Protein AF-A0A1F7H0H9-F1 (afdb_monomer_lite)

Sequence (67 aa):
MQKYSTGQLKTLSGYLSNLSLAWFSGGVIVPFFTNIDYLSKLTYNIIGLSLSYIFINIALSISKNLD

Organism: NCBI:txid1802039

Foldseek 3Di:
DDDDDLVRLLVQLVVLQVQLVVLCCFQQVVLVVDDDDPVSNVVSNVRSNVSSVVSNVVSVVSVVVSD

Structure (mmCIF, N/CA/C/O backbone):
data_AF-A0A1F7H0H9-F1
#
_entry.id   AF-A0A1F7H0H9-F1
#
loop_
_atom_site.group_PDB
_atom_site.id
_atom_site.type_symbol
_atom_site.label_atom_id
_atom_site.label_alt_id
_atom_site.label_comp_id
_atom_site.label_asym_id
_atom_site.label_entity_id
_atom_site.label_seq_id
_atom_site.pdbx_PDB_ins_code
_atom_site.Cartn_x
_atom_site.Cartn_y
_atom_site.Cartn_z
_atom_site.occupancy
_atom_site.B_iso_or_equiv
_atom_site.auth_seq_id
_atom_site.auth_comp_id
_atom_site.auth_asym_id
_atom_site.auth_atom_id
_atom_site.pdbx_PDB_model_num
ATOM 1 N N . MET A 1 1 ? -12.775 12.591 24.518 1.00 42.75 1 MET A N 1
ATOM 2 C CA . MET A 1 1 ? -12.634 11.919 23.208 1.00 42.75 1 MET A CA 1
ATOM 3 C C . MET A 1 1 ? -13.952 11.222 22.905 1.00 42.75 1 MET A C 1
ATOM 5 O O . MET A 1 1 ? -14.332 10.348 23.675 1.00 42.75 1 MET A O 1
ATOM 9 N N . GLN A 1 2 ? -14.702 11.655 21.886 1.00 54.28 2 GLN A N 1
ATOM 10 C CA . GLN A 1 2 ? -15.918 10.945 21.469 1.00 54.28 2 GLN A CA 1
ATOM 11 C C . GLN A 1 2 ? -15.521 9.541 20.998 1.00 54.28 2 GLN A C 1
ATOM 13 O O . GLN A 1 2 ? -14.677 9.406 20.116 1.00 54.28 2 GLN A O 1
ATOM 18 N N . LYS A 1 3 ? -16.087 8.499 21.616 1.00 70.94 3 LYS A N 1
ATOM 19 C CA . LYS A 1 3 ? -15.956 7.131 21.109 1.00 70.94 3 LYS A CA 1
ATOM 20 C C . LYS A 1 3 ? -16.729 7.058 19.793 1.00 70.94 3 LYS A C 1
ATOM 22 O O . LYS A 1 3 ? -17.929 7.321 19.781 1.00 70.94 3 LYS A O 1
ATOM 27 N N . TYR A 1 4 ? -16.039 6.743 18.702 1.00 78.62 4 TYR A N 1
ATOM 28 C CA . TYR A 1 4 ? -16.689 6.463 17.425 1.00 78.62 4 TYR A CA 1
ATOM 29 C C . TYR A 1 4 ? -17.623 5.258 17.573 1.00 78.62 4 TYR A C 1
ATOM 31 O O . TYR A 1 4 ? -17.297 4.294 18.269 1.00 78.62 4 TYR A O 1
ATOM 39 N N . SER A 1 5 ? -18.785 5.314 16.924 1.00 85.38 5 SER A N 1
ATOM 40 C CA . SER A 1 5 ? -19.712 4.180 16.877 1.00 85.38 5 SER A CA 1
ATOM 41 C C . SER A 1 5 ? -19.083 3.011 16.111 1.00 85.38 5 SER A C 1
ATOM 43 O O . SER A 1 5 ? -18.350 3.220 15.141 1.00 85.38 5 SER A O 1
ATOM 45 N N . THR A 1 6 ? -19.413 1.776 16.490 1.00 84.25 6 THR A N 1
ATOM 46 C CA . THR A 1 6 ? -18.999 0.560 15.767 1.00 84.25 6 THR A CA 1
ATOM 47 C C . THR A 1 6 ? -19.362 0.626 14.281 1.00 84.25 6 THR A C 1
ATOM 49 O O . THR A 1 6 ? -18.565 0.239 13.428 1.00 84.25 6 THR A O 1
ATOM 52 N N . GLY A 1 7 ? -20.510 1.220 13.936 1.00 86.44 7 GLY A N 1
ATOM 53 C CA . GLY A 1 7 ? -20.902 1.447 12.541 1.00 86.44 7 GLY A CA 1
ATOM 54 C C . GLY A 1 7 ? -19.986 2.426 11.791 1.00 86.44 7 GLY A C 1
ATOM 55 O O . GLY A 1 7 ? -19.681 2.215 10.615 1.00 86.44 7 GLY A O 1
ATOM 56 N N . GLN A 1 8 ? -19.491 3.467 12.470 1.00 88.38 8 GLN A N 1
ATOM 57 C CA . GLN A 1 8 ? -18.553 4.437 11.890 1.00 88.38 8 GLN A CA 1
ATOM 58 C C . GLN A 1 8 ? -17.173 3.812 11.682 1.00 88.38 8 GLN A C 1
ATOM 60 O O . GLN A 1 8 ? -16.582 3.977 10.619 1.00 88.38 8 GLN A O 1
ATOM 65 N N . LEU A 1 9 ? -16.685 3.050 12.663 1.00 89.56 9 LEU A N 1
ATOM 66 C CA . LEU A 1 9 ? -15.408 2.340 12.569 1.00 89.56 9 LEU A CA 1
ATOM 67 C C . LEU A 1 9 ? -15.433 1.268 11.471 1.00 89.56 9 LEU A C 1
ATOM 69 O O . LEU A 1 9 ? -14.468 1.147 10.720 1.00 89.56 9 LEU A O 1
ATO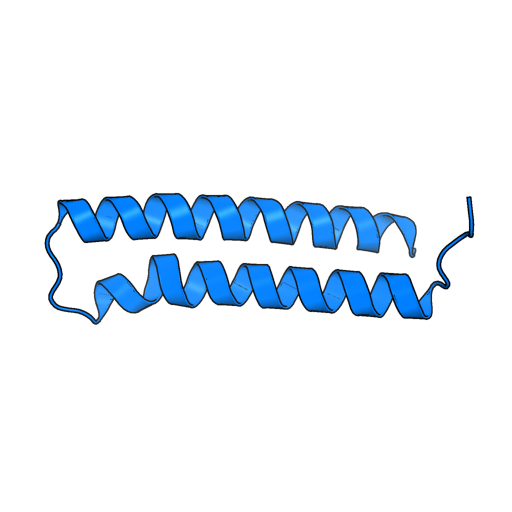M 73 N N . LYS A 1 10 ? -16.550 0.546 11.314 1.00 90.62 10 LYS A N 1
ATOM 74 C CA . LYS A 1 10 ? -16.725 -0.433 10.230 1.00 90.62 10 LYS A CA 1
ATOM 75 C C . LYS A 1 10 ? -16.703 0.236 8.858 1.00 90.62 10 LYS A C 1
ATOM 77 O O . LYS A 1 10 ? -16.014 -0.224 7.952 1.00 90.62 10 LYS A O 1
ATOM 82 N N . THR A 1 11 ? -17.413 1.354 8.732 1.00 92.44 11 THR A N 1
ATOM 83 C CA . THR A 1 11 ? -17.406 2.178 7.518 1.00 92.44 11 THR A CA 1
ATOM 84 C C . THR A 1 11 ? -15.994 2.682 7.200 1.00 92.44 11 THR A C 1
ATOM 86 O O . THR A 1 11 ? -15.531 2.554 6.070 1.00 92.44 11 THR A O 1
ATOM 89 N N . LEU A 1 12 ? -15.276 3.195 8.202 1.00 92.81 12 LEU A N 1
ATOM 90 C CA . LEU A 1 12 ? -13.907 3.690 8.056 1.00 92.81 12 LEU A CA 1
ATOM 91 C C . LEU A 1 12 ? -12.925 2.584 7.642 1.00 92.81 12 LEU A C 1
ATOM 93 O O . LEU A 1 12 ? -12.135 2.789 6.723 1.00 92.81 12 LEU A O 1
ATOM 97 N N . SER A 1 13 ? -12.990 1.415 8.284 1.00 92.62 13 SER A N 1
ATOM 98 C CA . SER A 1 13 ? -12.173 0.253 7.918 1.00 92.62 13 SER A CA 1
ATOM 99 C C . SER A 1 13 ? -12.420 -0.151 6.460 1.00 92.62 13 SER A C 1
ATOM 101 O O . SER A 1 13 ? -11.467 -0.283 5.696 1.00 92.62 13 SER A O 1
ATOM 103 N N . GLY A 1 14 ? -13.686 -0.206 6.030 1.00 93.44 14 GLY A N 1
ATOM 104 C CA . GLY A 1 14 ? -14.042 -0.477 4.634 1.00 93.44 14 GLY A CA 1
ATOM 105 C C . GLY A 1 14 ? -13.476 0.550 3.645 1.00 93.44 14 GLY A C 1
ATOM 106 O O . GLY A 1 14 ? -12.921 0.170 2.614 1.00 93.44 14 GLY A O 1
ATOM 107 N N . TYR A 1 15 ? -13.545 1.847 3.965 1.00 95.62 15 TYR A N 1
ATOM 108 C CA . TYR A 1 15 ? -12.929 2.890 3.136 1.00 95.62 15 TYR A CA 1
ATOM 109 C C . TYR A 1 15 ? -11.412 2.716 3.011 1.00 95.62 15 TYR A C 1
ATOM 111 O O . TYR A 1 15 ? -10.871 2.838 1.912 1.00 95.62 15 TYR A O 1
ATOM 119 N N . LEU A 1 16 ? -10.726 2.401 4.110 1.00 94.94 16 LEU A N 1
ATOM 120 C CA . LEU A 1 16 ? -9.279 2.185 4.112 1.00 94.94 16 LEU A CA 1
ATOM 121 C C . LEU A 1 16 ? -8.883 0.926 3.329 1.00 94.94 16 LEU A C 1
ATOM 123 O O . LEU A 1 16 ? -7.901 0.955 2.588 1.00 94.94 16 LEU A O 1
ATOM 127 N N . SER A 1 17 ? -9.668 -0.148 3.414 1.00 95.06 17 SER A N 1
ATOM 128 C CA . SER A 1 17 ? -9.481 -1.336 2.573 1.00 95.06 17 SER A CA 1
ATOM 129 C C . SER A 1 17 ? -9.644 -1.013 1.086 1.00 95.06 17 SER A C 1
ATOM 131 O O . SER A 1 17 ? -8.807 -1.410 0.277 1.00 95.06 17 SER A O 1
ATOM 133 N N . ASN A 1 18 ? -10.662 -0.233 0.713 1.00 96.62 18 ASN A N 1
ATOM 134 C CA . ASN A 1 18 ? -10.854 0.191 -0.677 1.00 96.62 18 ASN A CA 1
ATOM 135 C C . ASN A 1 18 ? -9.720 1.102 -1.168 1.00 96.62 18 ASN A C 1
ATOM 137 O O . ASN A 1 18 ? -9.252 0.942 -2.294 1.00 96.62 18 ASN A O 1
ATOM 141 N N . LEU A 1 19 ? -9.230 2.016 -0.325 1.00 95.00 19 LEU A N 1
ATOM 142 C CA . LEU A 1 19 ? -8.057 2.836 -0.639 1.00 95.00 19 LEU A CA 1
ATOM 143 C C . LEU A 1 19 ? -6.811 1.977 -0.849 1.00 95.00 19 LEU A C 1
ATOM 145 O O . LEU A 1 19 ? -6.063 2.209 -1.797 1.00 95.00 19 LEU A O 1
ATOM 149 N N . SE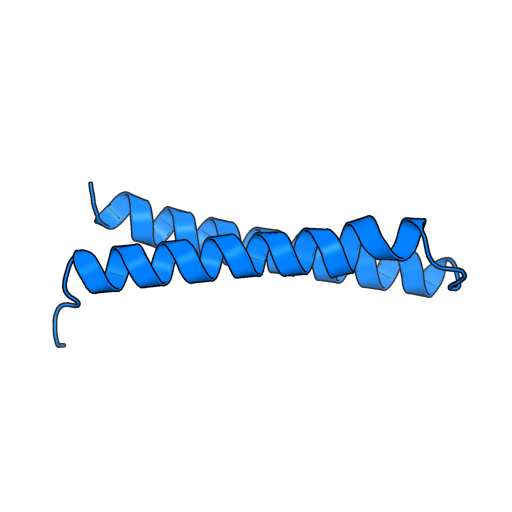R A 1 20 ? -6.605 0.959 -0.013 1.00 96.00 20 SER A N 1
ATOM 150 C CA . SER A 1 20 ? -5.506 0.013 -0.189 1.00 96.00 20 SER A CA 1
ATOM 151 C C . SER A 1 20 ? -5.565 -0.685 -1.553 1.00 96.00 20 SER A C 1
ATOM 153 O O . SER A 1 20 ? -4.552 -0.750 -2.256 1.00 96.00 20 SER A O 1
ATOM 155 N N . LEU A 1 21 ? -6.751 -1.145 -1.961 1.00 96.25 21 LEU A N 1
ATOM 156 C CA . LEU A 1 21 ? -6.972 -1.771 -3.267 1.00 96.25 21 LEU A CA 1
ATOM 157 C C . LEU A 1 21 ? -6.777 -0.789 -4.428 1.00 96.25 21 LEU A C 1
ATOM 159 O O . LEU A 1 21 ? -6.219 -1.165 -5.459 1.00 96.25 21 LEU A O 1
ATOM 163 N N . ALA A 1 22 ? -7.195 0.468 -4.276 1.00 96.31 22 ALA A N 1
ATOM 164 C CA . ALA A 1 22 ? -6.996 1.507 -5.284 1.00 96.31 22 ALA A CA 1
ATOM 165 C C . ALA A 1 22 ? -5.503 1.802 -5.503 1.00 96.31 22 ALA A C 1
ATOM 167 O O . ALA A 1 22 ? -5.043 1.857 -6.642 1.00 96.31 22 ALA A O 1
ATOM 168 N N . TRP A 1 23 ? -4.723 1.915 -4.425 1.00 96.06 23 TRP A N 1
ATOM 169 C CA . TRP A 1 23 ? -3.275 2.120 -4.518 1.00 96.06 23 TRP A CA 1
ATOM 170 C C . TRP A 1 23 ? -2.539 0.906 -5.078 1.00 96.06 23 TRP A C 1
ATOM 172 O O . TRP A 1 23 ? -1.597 1.072 -5.852 1.00 96.06 23 TRP A O 1
ATOM 182 N N . PHE A 1 24 ? -2.991 -0.307 -4.758 1.00 95.69 24 PHE A N 1
ATOM 183 C CA . PHE A 1 24 ? -2.452 -1.520 -5.364 1.00 95.69 24 PHE A CA 1
ATOM 184 C C . PHE A 1 24 ? -2.772 -1.586 -6.861 1.00 95.69 24 PHE A C 1
ATOM 186 O O . PHE A 1 24 ? -1.881 -1.714 -7.690 1.00 95.69 24 PHE A O 1
ATOM 193 N N . SER A 1 25 ? -4.038 -1.444 -7.242 1.00 96.06 25 SER A N 1
ATOM 194 C CA . SER A 1 25 ? -4.437 -1.511 -8.650 1.00 96.06 25 SER A CA 1
ATOM 195 C C . SER A 1 25 ? -3.803 -0.394 -9.484 1.00 96.06 25 SER A C 1
ATOM 197 O O . SER A 1 25 ? -3.161 -0.677 -10.492 1.00 96.06 25 SER A O 1
ATOM 199 N N . GLY A 1 26 ? -3.899 0.860 -9.048 1.00 93.12 26 GLY A N 1
ATOM 200 C CA . GLY A 1 26 ? -3.353 2.006 -9.775 1.00 93.12 26 GLY A CA 1
ATOM 201 C C . GLY A 1 26 ? -1.826 2.098 -9.747 1.00 93.12 26 GLY A C 1
ATOM 202 O O . GLY A 1 26 ? -1.223 2.483 -10.742 1.00 93.12 26 GLY A O 1
ATOM 203 N N . GLY A 1 27 ? -1.189 1.752 -8.628 1.00 92.12 27 GLY A N 1
ATOM 204 C CA . GLY A 1 27 ? 0.261 1.880 -8.469 1.00 92.12 27 GLY A CA 1
ATOM 205 C C . GLY A 1 27 ? 1.047 0.635 -8.874 1.00 92.12 27 GLY A C 1
ATOM 206 O O . GLY A 1 27 ? 2.184 0.755 -9.313 1.00 92.12 27 GLY A O 1
ATOM 207 N N . VAL A 1 28 ? 0.457 -0.555 -8.758 1.00 94.06 28 VAL A N 1
ATOM 208 C CA . VAL A 1 28 ? 1.122 -1.828 -9.076 1.00 94.06 28 VAL A CA 1
ATOM 209 C C . VAL A 1 28 ? 0.627 -2.347 -10.412 1.00 94.06 28 VAL A C 1
ATOM 211 O O . VAL A 1 28 ? 1.422 -2.506 -11.325 1.00 94.06 28 VAL A O 1
ATOM 214 N N . ILE A 1 29 ? -0.683 -2.558 -10.566 1.00 94.44 29 ILE A N 1
ATOM 215 C CA . ILE A 1 29 ? -1.240 -3.251 -11.738 1.00 94.44 29 ILE A CA 1
ATOM 216 C C . ILE A 1 29 ? -1.188 -2.369 -12.996 1.00 94.44 29 ILE A C 1
ATOM 218 O O . ILE A 1 29 ? -0.676 -2.806 -14.024 1.00 94.44 29 ILE A O 1
ATOM 222 N N . VAL A 1 30 ? -1.678 -1.127 -12.936 1.00 95.00 30 VAL A N 1
ATOM 223 C CA . VAL A 1 30 ? -1.798 -0.236 -14.110 1.00 95.00 30 VAL A CA 1
ATOM 224 C C . VAL A 1 30 ? -0.464 -0.000 -14.845 1.00 95.00 30 VAL A C 1
ATOM 226 O O . VAL A 1 30 ? -0.466 -0.103 -16.073 1.00 95.00 30 VAL A O 1
ATOM 229 N N . PRO A 1 31 ? 0.682 0.235 -14.174 1.00 92.06 31 PRO A N 1
ATOM 230 C CA . PRO A 1 31 ? 1.994 0.348 -14.824 1.00 92.06 31 PRO A CA 1
ATOM 231 C C . PRO A 1 31 ? 2.406 -0.821 -15.730 1.00 92.06 31 PRO A C 1
ATOM 233 O O . PRO A 1 31 ? 3.236 -0.640 -16.625 1.00 92.06 31 PRO A O 1
ATOM 236 N N . PHE A 1 32 ? 1.859 -2.025 -15.529 1.00 90.50 32 PHE A N 1
ATOM 237 C CA . PHE A 1 32 ? 2.127 -3.165 -16.415 1.00 90.50 32 PHE A CA 1
ATOM 238 C C . PHE A 1 32 ? 1.391 -3.063 -17.753 1.00 90.50 32 PHE A C 1
ATOM 240 O O . PHE A 1 32 ? 1.847 -3.640 -18.737 1.00 90.50 32 PHE A O 1
ATOM 247 N N . PHE A 1 33 ? 0.306 -2.291 -17.807 1.00 94.31 33 PHE A N 1
ATOM 248 C CA . PHE A 1 33 ? -0.525 -2.099 -18.996 1.00 94.31 33 PHE A CA 1
ATOM 249 C C . PHE A 1 33 ? -0.301 -0.742 -19.674 1.00 94.31 33 PHE A C 1
ATOM 251 O O . PHE A 1 33 ? -0.937 -0.449 -20.684 1.00 94.31 33 PHE A O 1
ATOM 258 N N . THR A 1 34 ? 0.603 0.088 -19.147 1.00 92.44 34 THR A N 1
ATOM 259 C CA . THR A 1 34 ? 0.951 1.388 -19.727 1.00 92.44 34 THR A CA 1
ATOM 260 C C . THR A 1 34 ? 2.384 1.414 -20.264 1.00 92.44 34 THR A C 1
ATOM 262 O O . THR A 1 34 ? 3.305 0.760 -19.757 1.00 92.44 34 THR A O 1
ATOM 265 N N . ASN A 1 35 ? 2.576 2.198 -21.327 1.00 91.31 35 ASN A N 1
ATOM 266 C CA . ASN A 1 35 ? 3.880 2.462 -21.931 1.00 91.31 35 ASN A CA 1
ATOM 267 C C . ASN A 1 35 ? 4.562 3.616 -21.191 1.00 91.31 35 ASN A C 1
ATOM 269 O O . ASN A 1 35 ? 4.551 4.754 -21.648 1.00 91.31 35 ASN A O 1
ATOM 273 N N . ILE A 1 36 ? 5.105 3.315 -20.015 1.00 92.38 36 ILE A N 1
ATOM 274 C CA . ILE A 1 36 ? 5.932 4.230 -19.223 1.00 92.38 36 ILE A CA 1
ATOM 275 C C . ILE A 1 36 ? 7.329 3.637 -19.020 1.00 92.38 36 ILE A C 1
ATOM 277 O O . ILE A 1 36 ? 7.513 2.419 -19.096 1.00 92.38 36 ILE A O 1
ATOM 281 N N . ASP A 1 37 ? 8.306 4.493 -18.739 1.00 95.38 37 ASP A N 1
ATOM 282 C CA . ASP A 1 37 ? 9.698 4.085 -18.554 1.00 95.38 37 ASP A CA 1
ATOM 283 C C . ASP A 1 37 ? 9.879 3.138 -17.361 1.00 95.38 37 ASP A C 1
ATOM 285 O O . ASP A 1 37 ? 9.134 3.190 -16.379 1.00 95.38 37 ASP A O 1
ATOM 289 N N . TYR A 1 38 ? 10.913 2.293 -17.414 1.00 92.00 38 TYR A N 1
ATOM 290 C CA . TYR A 1 38 ? 11.200 1.305 -16.365 1.00 92.00 38 TYR A CA 1
ATOM 291 C C . TYR A 1 38 ? 11.358 1.936 -14.973 1.00 92.00 38 TYR A C 1
ATOM 293 O O . TYR A 1 38 ? 10.817 1.420 -13.995 1.00 92.00 38 TYR A O 1
ATOM 301 N N . LEU A 1 39 ? 12.046 3.079 -14.888 1.00 94.25 39 LEU A N 1
ATOM 302 C CA . LEU A 1 39 ? 12.197 3.832 -13.640 1.00 94.25 39 LEU A CA 1
ATOM 303 C C . LEU A 1 39 ? 10.839 4.268 -13.085 1.00 94.25 39 LEU A C 1
ATOM 305 O O . LEU A 1 39 ? 10.549 4.014 -11.920 1.00 94.25 39 LEU A O 1
ATOM 309 N N . SER A 1 40 ? 9.973 4.825 -13.932 1.00 92.88 40 SER A N 1
ATOM 310 C CA . SER A 1 40 ? 8.617 5.229 -13.551 1.00 92.88 40 SER A CA 1
ATOM 311 C C . SER A 1 40 ? 7.775 4.034 -13.095 1.00 92.88 40 SER A C 1
ATOM 313 O O . SER A 1 40 ? 7.095 4.125 -12.073 1.00 92.88 40 SER A O 1
ATOM 315 N N . LYS A 1 41 ? 7.867 2.877 -13.775 1.00 92.94 41 LYS A N 1
ATOM 316 C CA . LYS A 1 41 ? 7.206 1.631 -13.334 1.00 92.94 41 LYS A CA 1
ATOM 317 C C . LYS A 1 41 ? 7.662 1.215 -11.943 1.00 92.94 41 LYS A C 1
ATOM 319 O O . LYS A 1 41 ? 6.825 0.853 -11.119 1.00 92.94 41 LYS A O 1
ATOM 324 N N . LEU A 1 42 ? 8.967 1.260 -11.680 1.00 94.69 42 LEU A N 1
ATOM 325 C CA . LEU A 1 42 ? 9.525 0.913 -10.377 1.00 94.69 42 LEU A CA 1
ATOM 326 C C . LEU A 1 42 ? 9.013 1.872 -9.292 1.00 94.69 42 LEU A C 1
ATOM 328 O O . LEU A 1 42 ? 8.551 1.424 -8.245 1.00 94.69 42 LEU A O 1
ATOM 332 N N . THR A 1 43 ? 9.033 3.180 -9.559 1.00 94.81 43 THR A N 1
ATOM 333 C CA . THR A 1 43 ? 8.555 4.204 -8.624 1.00 94.81 43 THR A CA 1
ATOM 334 C C . THR A 1 43 ? 7.077 4.018 -8.290 1.00 94.81 43 THR A C 1
ATOM 336 O O .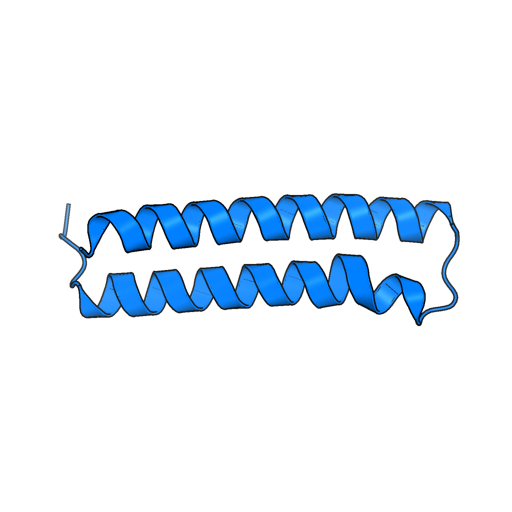 THR A 1 43 ? 6.721 4.011 -7.111 1.00 94.81 43 THR A O 1
ATOM 339 N N . TYR A 1 44 ? 6.218 3.802 -9.292 1.00 94.50 44 TYR A N 1
ATOM 340 C CA . TYR A 1 44 ? 4.796 3.554 -9.049 1.00 94.50 44 TYR A CA 1
ATOM 341 C C . TYR A 1 44 ? 4.559 2.264 -8.268 1.00 94.50 44 TYR A C 1
A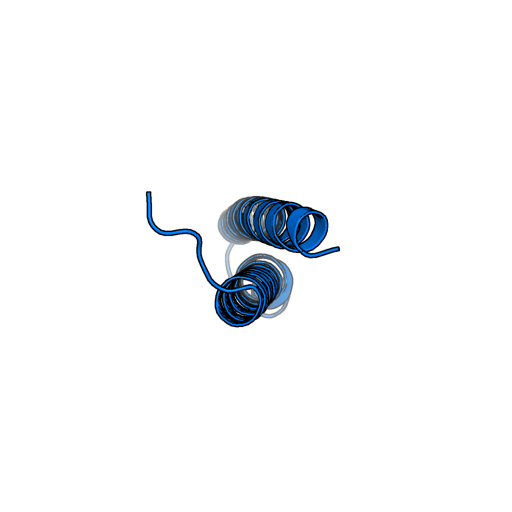TOM 343 O O . TYR A 1 44 ? 3.779 2.289 -7.320 1.00 94.50 44 TYR A O 1
ATOM 351 N N . ASN A 1 45 ? 5.277 1.181 -8.584 1.00 93.12 45 ASN A N 1
ATOM 352 C CA . ASN A 1 45 ? 5.159 -0.077 -7.846 1.00 93.12 45 ASN A CA 1
ATOM 353 C C . ASN A 1 45 ? 5.538 0.088 -6.369 1.00 93.12 45 ASN A C 1
ATOM 355 O O . ASN A 1 45 ? 4.811 -0.378 -5.494 1.00 93.12 45 ASN A O 1
ATOM 359 N N . ILE A 1 46 ? 6.642 0.783 -6.077 1.00 95.75 46 ILE A N 1
ATOM 360 C CA . ILE A 1 46 ? 7.092 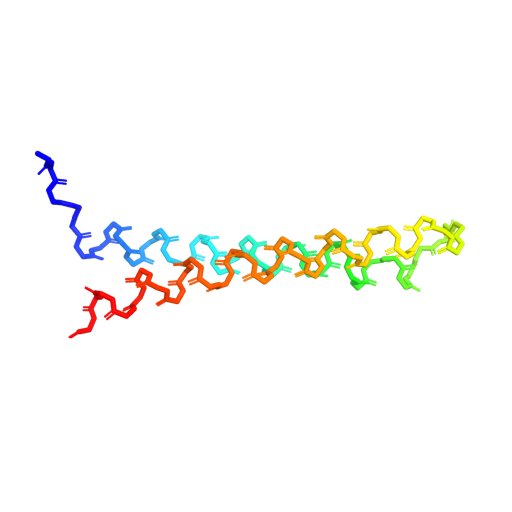1.027 -4.699 1.00 95.75 46 ILE A CA 1
ATOM 361 C C . ILE A 1 46 ? 6.057 1.860 -3.938 1.00 95.75 46 ILE A C 1
ATOM 363 O O . ILE A 1 46 ? 5.681 1.499 -2.821 1.00 95.75 46 ILE A O 1
ATOM 367 N N . ILE A 1 47 ? 5.572 2.952 -4.536 1.00 95.38 47 ILE A N 1
ATOM 368 C CA . ILE A 1 47 ? 4.573 3.830 -3.911 1.00 95.38 47 ILE A CA 1
ATOM 369 C C . ILE A 1 47 ? 3.246 3.085 -3.717 1.00 95.38 47 ILE A C 1
ATOM 371 O O . ILE A 1 47 ? 2.677 3.120 -2.627 1.00 95.38 47 ILE A O 1
ATOM 375 N N . GLY A 1 48 ? 2.783 2.376 -4.747 1.00 95.69 48 GLY A N 1
ATOM 376 C CA . GLY A 1 48 ? 1.545 1.603 -4.746 1.00 95.69 48 GLY A CA 1
ATOM 377 C C . GLY A 1 48 ? 1.543 0.512 -3.683 1.00 95.69 48 GLY A C 1
ATOM 378 O O . GLY A 1 48 ? 0.609 0.442 -2.885 1.00 95.69 48 GLY A O 1
ATOM 379 N N . LEU A 1 49 ? 2.613 -0.287 -3.607 1.00 96.06 49 LEU A N 1
ATOM 380 C CA . LEU A 1 49 ? 2.771 -1.312 -2.572 1.00 96.06 49 LEU A CA 1
ATOM 381 C C . LEU A 1 49 ? 2.857 -0.700 -1.174 1.00 96.06 49 LEU A C 1
ATOM 383 O O . LEU A 1 49 ? 2.184 -1.179 -0.265 1.00 96.06 49 LEU A O 1
ATOM 387 N N . SER A 1 50 ? 3.635 0.371 -1.000 1.00 96.44 50 SER A N 1
ATOM 388 C CA . SER A 1 50 ? 3.807 1.013 0.309 1.00 96.44 50 SER A CA 1
ATOM 389 C C . SER A 1 50 ? 2.488 1.580 0.834 1.00 96.44 50 SER A C 1
ATOM 391 O O . SER A 1 50 ? 2.100 1.300 1.967 1.00 96.44 50 SER A O 1
ATOM 393 N N . LEU A 1 51 ? 1.756 2.331 0.007 1.00 95.69 51 LEU A N 1
ATOM 394 C CA . LEU A 1 51 ? 0.469 2.914 0.393 1.00 95.69 51 LEU A CA 1
ATOM 395 C C . LEU A 1 51 ? -0.604 1.843 0.578 1.00 95.69 51 LEU A C 1
ATOM 397 O O . LEU A 1 51 ? -1.347 1.895 1.558 1.00 95.69 51 LEU A O 1
ATOM 401 N N . SER A 1 52 ? -0.652 0.840 -0.301 1.00 96.31 52 SER A N 1
ATOM 402 C CA . SER A 1 52 ? -1.556 -0.299 -0.138 1.00 96.31 52 SER A CA 1
ATOM 403 C C . SER A 1 52 ? -1.319 -1.008 1.197 1.00 96.31 52 SER A C 1
ATOM 405 O O . SER A 1 52 ? -2.271 -1.235 1.952 1.00 96.31 52 SER A O 1
ATOM 407 N N . TYR A 1 53 ? -0.053 -1.267 1.535 1.00 95.69 53 TYR A N 1
ATOM 408 C CA . TYR A 1 53 ? 0.337 -1.898 2.790 1.00 95.69 53 TYR A CA 1
ATOM 409 C C . TYR A 1 53 ? -0.015 -1.041 4.012 1.00 95.69 53 TYR A C 1
ATOM 411 O O . TYR A 1 53 ? -0.544 -1.556 4.997 1.00 95.69 53 TYR A O 1
ATOM 419 N N . ILE A 1 54 ? 0.224 0.270 3.965 1.00 96.12 54 ILE A N 1
ATOM 420 C CA . ILE A 1 54 ? -0.132 1.176 5.064 1.00 96.12 54 ILE A CA 1
ATOM 421 C C . ILE A 1 54 ? -1.646 1.154 5.294 1.00 96.12 54 ILE A C 1
ATOM 423 O O . ILE A 1 54 ? -2.097 0.899 6.411 1.00 96.12 54 ILE A O 1
ATOM 427 N N . PHE A 1 55 ? -2.443 1.360 4.244 1.00 95.44 55 PHE A N 1
ATOM 428 C CA . PHE A 1 55 ? -3.892 1.450 4.392 1.00 95.44 55 PHE A CA 1
ATOM 429 C C . PHE A 1 55 ? -4.532 0.130 4.817 1.00 95.44 55 PHE A C 1
ATOM 431 O O . PHE A 1 55 ? -5.435 0.157 5.654 1.00 95.44 55 PHE A O 1
ATOM 438 N N . ILE A 1 56 ? -4.045 -1.021 4.332 1.00 95.69 56 ILE A N 1
ATOM 439 C CA . ILE A 1 56 ? -4.591 -2.312 4.768 1.00 95.69 56 ILE A CA 1
ATOM 440 C C . ILE A 1 56 ? -4.261 -2.591 6.235 1.00 95.69 56 ILE A C 1
ATOM 442 O O . ILE A 1 56 ? -5.124 -3.059 6.971 1.00 95.69 56 ILE A O 1
ATOM 446 N N . ASN A 1 57 ? -3.058 -2.242 6.702 1.00 95.31 57 ASN A N 1
ATOM 447 C CA . ASN A 1 57 ? -2.697 -2.420 8.109 1.00 95.31 57 ASN A CA 1
ATOM 448 C C . ASN A 1 57 ? -3.523 -1.518 9.028 1.00 95.31 57 ASN A C 1
ATOM 450 O O . ASN A 1 57 ? -3.970 -1.970 10.082 1.00 95.31 57 ASN A O 1
ATOM 454 N N . ILE A 1 58 ? -3.782 -0.269 8.628 1.00 93.69 58 ILE A N 1
ATOM 455 C CA . ILE A 1 58 ? -4.664 0.627 9.388 1.00 93.69 58 ILE A CA 1
ATOM 456 C C . ILE A 1 58 ? -6.097 0.073 9.393 1.00 93.69 58 ILE A C 1
ATOM 458 O O . ILE A 1 58 ? -6.714 -0.002 10.456 1.00 93.69 58 ILE A O 1
ATOM 462 N N . ALA A 1 59 ? -6.612 -0.374 8.242 1.00 93.00 59 ALA A N 1
ATOM 463 C CA .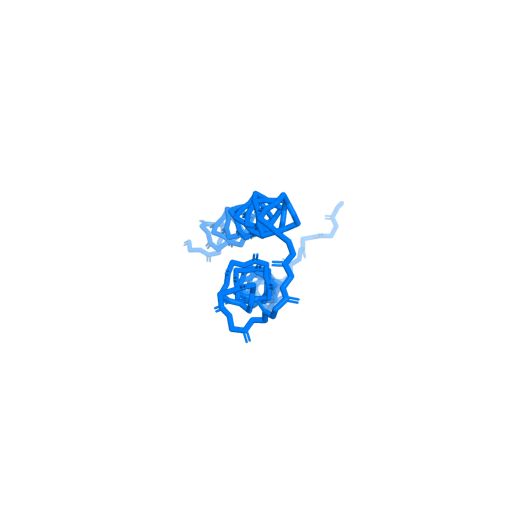 ALA A 1 59 ? -7.945 -0.968 8.134 1.00 93.00 59 ALA A CA 1
ATOM 464 C C . ALA A 1 59 ? -8.103 -2.194 9.046 1.00 93.00 59 ALA A C 1
ATOM 466 O O . ALA A 1 59 ? -9.091 -2.295 9.778 1.00 93.00 59 ALA A O 1
ATOM 467 N N . LEU A 1 60 ? -7.107 -3.086 9.040 1.00 92.62 60 LEU A N 1
ATOM 468 C CA . LEU A 1 60 ? -7.060 -4.285 9.876 1.00 92.62 60 LEU A CA 1
ATOM 469 C C . LEU A 1 60 ? -6.937 -3.942 11.359 1.00 92.62 60 LEU A C 1
ATOM 471 O O . LEU A 1 60 ? -7.605 -4.564 12.177 1.00 92.62 60 LEU A O 1
ATOM 475 N N . SER A 1 61 ? -6.117 -2.953 11.718 1.00 92.56 61 SER A N 1
ATOM 476 C CA . SER A 1 61 ? -5.989 -2.493 13.104 1.00 92.56 61 SER A CA 1
ATOM 477 C C . SER A 1 61 ? -7.323 -1.965 13.636 1.00 92.56 61 SER A C 1
ATOM 479 O O . SER A 1 61 ? -7.749 -2.339 14.725 1.00 92.56 61 SER A O 1
ATOM 481 N N . ILE A 1 62 ? -8.044 -1.169 12.843 1.00 89.62 62 ILE A N 1
ATOM 482 C CA . ILE A 1 62 ? -9.382 -0.684 13.210 1.00 89.62 62 ILE A CA 1
ATOM 483 C C . ILE A 1 62 ? -10.372 -1.847 13.315 1.00 89.62 62 ILE A C 1
ATOM 485 O O . ILE A 1 62 ? -11.145 -1.896 14.267 1.00 89.62 62 ILE A O 1
ATOM 489 N N . SER A 1 63 ? -10.323 -2.798 12.378 1.00 89.12 63 SER A N 1
ATOM 490 C CA . SER A 1 63 ? -11.230 -3.948 12.384 1.00 89.12 63 SER A CA 1
ATOM 491 C C . SER A 1 63 ? -10.997 -4.879 13.571 1.00 89.12 63 SER A C 1
ATOM 493 O O . SER A 1 63 ? -11.958 -5.359 14.152 1.00 89.12 63 SER A O 1
ATOM 495 N N . LYS A 1 64 ? -9.747 -5.086 13.995 1.00 87.50 64 LYS A N 1
ATOM 496 C CA . LYS A 1 64 ? -9.428 -5.882 15.192 1.00 87.50 64 LYS A CA 1
ATOM 497 C C . LYS A 1 64 ? -9.962 -5.280 16.492 1.00 87.50 64 LYS A C 1
ATOM 499 O O . LYS A 1 64 ? -10.078 -6.000 17.467 1.00 87.50 64 LYS A O 1
ATOM 504 N N . ASN A 1 65 ? -10.233 -3.975 16.522 1.00 76.38 65 ASN A N 1
ATOM 505 C CA . ASN A 1 65 ? -10.825 -3.301 17.680 1.00 76.38 65 ASN A CA 1
ATOM 506 C C . ASN A 1 65 ? -12.369 -3.291 17.638 1.00 76.38 65 ASN A C 1
ATOM 508 O O . ASN A 1 65 ? -12.993 -2.697 18.518 1.00 76.38 65 ASN A O 1
ATOM 512 N N . LEU A 1 66 ? -12.978 -3.855 16.587 1.00 71.00 66 LEU A N 1
ATOM 513 C CA . LEU A 1 66 ? -14.430 -3.970 16.424 1.00 71.00 66 LEU A CA 1
ATOM 514 C C . LEU A 1 66 ? -14.988 -5.326 16.875 1.00 71.00 66 LEU A C 1
ATOM 516 O O . LEU A 1 66 ? -16.178 -5.376 17.188 1.00 71.00 66 LEU A O 1
ATOM 520 N N . ASP A 1 67 ? -14.154 -6.369 16.874 1.00 56.69 67 ASP A N 1
ATOM 521 C CA . ASP A 1 67 ? -14.457 -7.718 17.375 1.00 56.69 67 ASP A CA 1
ATOM 522 C C . ASP A 1 67 ? -14.116 -7.837 18.871 1.00 56.69 67 ASP A C 1
ATOM 524 O O . ASP A 1 67 ? -14.893 -8.494 19.602 1.00 56.69 67 ASP A O 1
#

pLDDT: mean 90.36, std 10.09, range [42.75, 96.62]

Radius of gyration: 15.09 Å; chains: 1; bounding box: 33×20×45 Å

Secondary structure (DSSP, 8-state):
-PPPPHHHHHHHHHHHHHHHHHHHIIIIIHHHHS---HHHHHHHHHHHHHHHHHHHHHHHHHHHTT-